Protein AF-A0A926GCB8-F1 (afdb_monomer_lite)

pLDDT: mean 75.67, std 15.45, range [40.12, 93.06]

Structure (mmCIF, N/CA/C/O backbone):
data_AF-A0A926GCB8-F1
#
_entry.id   AF-A0A926GCB8-F1
#
loop_
_atom_site.group_PDB
_atom_site.id
_atom_site.type_symbol
_atom_site.label_atom_id
_atom_site.label_alt_id
_atom_site.label_comp_id
_atom_site.label_asym_id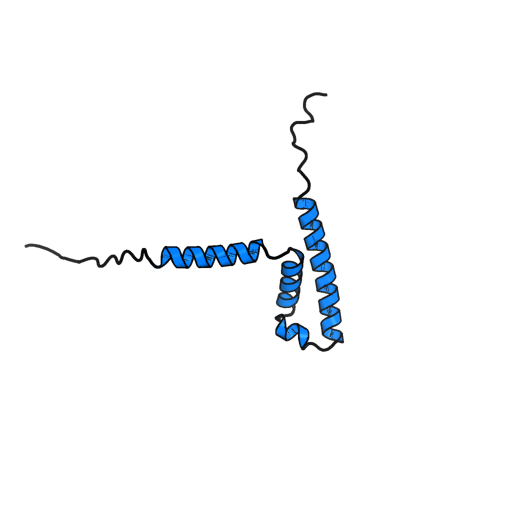
_atom_site.label_entity_id
_atom_site.label_seq_id
_atom_site.pdbx_PDB_ins_code
_atom_site.Cartn_x
_atom_site.Cartn_y
_atom_site.Cartn_z
_atom_site.occupancy
_atom_site.B_iso_or_equiv
_atom_site.auth_seq_id
_atom_site.auth_comp_id
_atom_site.auth_asym_id
_atom_site.auth_atom_id
_atom_site.pdbx_PDB_model_num
ATOM 1 N N . MET A 1 1 ? -6.676 -64.528 -27.678 1.00 43.25 1 MET A N 1
ATOM 2 C CA . MET A 1 1 ? -5.928 -63.638 -28.595 1.00 43.25 1 MET A CA 1
ATOM 3 C C . MET A 1 1 ? -6.848 -62.486 -28.985 1.00 43.25 1 MET A C 1
ATOM 5 O O . MET A 1 1 ? -7.983 -62.790 -29.318 1.00 43.25 1 MET A O 1
ATOM 9 N N . HIS A 1 2 ? -6.328 -61.247 -28.975 1.00 40.12 2 HIS A N 1
ATOM 10 C CA . HIS A 1 2 ? -6.942 -59.966 -29.402 1.00 40.12 2 HIS A CA 1
ATOM 11 C C . HIS A 1 2 ? -7.993 -59.331 -28.467 1.00 40.12 2 HIS A C 1
ATOM 13 O O . HIS A 1 2 ? -8.897 -60.028 -28.038 1.00 40.12 2 HIS A O 1
ATOM 19 N N . VAL A 1 3 ? -8.032 -58.028 -28.151 1.00 43.47 3 VAL A N 1
ATOM 20 C CA . VAL A 1 3 ? -7.092 -56.881 -28.036 1.00 43.47 3 VAL A CA 1
ATOM 21 C C . VAL A 1 3 ? -7.835 -55.816 -27.195 1.00 43.47 3 VAL A C 1
ATOM 23 O O . VAL A 1 3 ? -9.063 -55.801 -27.156 1.00 43.47 3 VAL A O 1
ATOM 26 N N . ALA A 1 4 ? -7.088 -54.944 -26.516 1.00 50.00 4 ALA A N 1
ATOM 27 C CA . ALA A 1 4 ? -7.570 -53.861 -25.662 1.00 50.00 4 ALA A CA 1
ATOM 28 C C . ALA A 1 4 ? -8.379 -52.776 -26.400 1.00 50.00 4 ALA A C 1
ATOM 30 O O . ALA A 1 4 ? -8.115 -52.475 -27.560 1.00 50.00 4 ALA A O 1
ATOM 31 N N . SER A 1 5 ? -9.249 -52.079 -25.667 1.00 41.56 5 SER A N 1
ATOM 32 C CA . SER A 1 5 ? -9.524 -50.666 -25.940 1.00 41.56 5 SER A CA 1
ATOM 33 C C . SER A 1 5 ? -9.652 -49.921 -24.617 1.00 41.56 5 SER A C 1
ATOM 35 O O . SER A 1 5 ? -10.722 -49.819 -24.020 1.00 41.56 5 SER A O 1
ATOM 37 N N . ILE A 1 6 ? -8.509 -49.436 -24.131 1.00 50.44 6 ILE A N 1
ATOM 38 C CA . ILE A 1 6 ? -8.455 -48.361 -23.146 1.00 50.44 6 ILE A CA 1
ATOM 39 C C . ILE A 1 6 ? -8.722 -47.100 -23.964 1.00 50.44 6 ILE A C 1
ATOM 41 O O . ILE A 1 6 ? -7.803 -46.488 -24.508 1.00 50.44 6 ILE A O 1
ATOM 45 N N . ALA A 1 7 ? -9.998 -46.777 -24.158 1.00 50.03 7 ALA A N 1
ATOM 46 C CA . ALA A 1 7 ? -10.386 -45.511 -24.751 1.00 50.03 7 ALA A CA 1
ATOM 47 C C . ALA A 1 7 ? -10.005 -44.413 -23.753 1.00 50.03 7 ALA A C 1
ATOM 49 O O . ALA A 1 7 ? -10.739 -44.101 -22.816 1.00 50.03 7 ALA A O 1
ATOM 50 N N . GLY A 1 8 ? -8.792 -43.889 -23.931 1.00 47.38 8 GLY A N 1
ATOM 51 C CA . GLY A 1 8 ? -8.306 -42.706 -23.257 1.00 47.38 8 GLY A CA 1
ATOM 52 C C . GLY A 1 8 ? -9.248 -41.549 -23.545 1.00 47.38 8 GLY A C 1
ATOM 53 O O . GLY A 1 8 ? -9.210 -40.953 -24.619 1.00 47.38 8 GLY A O 1
ATOM 54 N N . ALA A 1 9 ? -10.068 -41.200 -22.561 1.00 50.84 9 ALA A N 1
ATOM 55 C CA . ALA A 1 9 ? -10.675 -39.886 -22.491 1.00 50.84 9 ALA A CA 1
ATOM 56 C C . ALA A 1 9 ? -9.594 -38.893 -22.036 1.00 50.84 9 ALA A C 1
ATOM 58 O O . ALA A 1 9 ? -9.618 -38.384 -20.916 1.00 50.84 9 ALA A O 1
ATOM 59 N N . THR A 1 10 ? -8.622 -38.620 -22.910 1.00 49.09 10 THR A N 1
ATOM 60 C CA . THR A 1 10 ? -7.827 -37.396 -22.811 1.00 49.09 10 THR A CA 1
ATOM 61 C C . THR A 1 10 ? -8.775 -36.262 -23.161 1.00 49.09 10 THR A C 1
ATOM 63 O O . THR A 1 10 ? -8.904 -35.859 -24.316 1.00 49.09 10 THR A O 1
ATOM 66 N N . ALA A 1 11 ? -9.502 -35.783 -22.153 1.00 56.34 11 ALA A N 1
ATOM 67 C CA . ALA A 1 11 ? -10.192 -34.514 -22.225 1.00 56.34 11 ALA A CA 1
ATOM 68 C C . ALA A 1 11 ? -9.122 -33.447 -22.478 1.00 56.34 11 ALA A C 1
ATOM 70 O O . ALA A 1 11 ? -8.418 -33.024 -21.561 1.00 56.34 11 ALA A O 1
ATOM 71 N N . ILE A 1 12 ? -8.977 -33.036 -23.738 1.00 53.34 12 ILE A N 1
ATOM 72 C CA . ILE A 1 12 ? -8.245 -31.830 -24.106 1.00 53.34 12 ILE A CA 1
ATOM 73 C C . ILE A 1 12 ? -9.041 -30.672 -23.498 1.00 53.34 12 ILE A C 1
ATOM 75 O O . ILE A 1 12 ? -9.961 -30.119 -24.099 1.00 53.34 12 ILE A O 1
ATOM 79 N N . ARG A 1 13 ? -8.730 -30.348 -22.241 1.00 60.34 13 ARG A N 1
ATOM 80 C CA . ARG A 1 13 ? -9.314 -29.246 -21.476 1.00 60.34 13 ARG A CA 1
ATOM 81 C C . ARG A 1 13 ? -8.692 -27.931 -21.973 1.00 60.34 13 ARG A C 1
ATOM 83 O O . ARG A 1 13 ? -8.039 -27.218 -21.226 1.00 60.34 13 ARG A O 1
ATOM 90 N N . SER A 1 14 ? -8.853 -27.626 -23.262 1.00 57.88 14 SER A N 1
ATOM 91 C CA . SER A 1 14 ? -8.228 -26.463 -23.916 1.00 57.88 14 SER A CA 1
ATOM 92 C C . SER A 1 14 ? -9.037 -25.165 -23.776 1.00 57.88 14 SER A C 1
ATOM 94 O O . SER A 1 14 ? -8.557 -24.116 -24.190 1.00 57.88 14 SER A O 1
ATOM 96 N N . ALA A 1 15 ? -10.230 -25.201 -23.171 1.00 55.56 15 ALA A N 1
ATOM 97 C CA . ALA A 1 15 ? -11.035 -24.001 -22.907 1.00 55.56 15 ALA A CA 1
ATOM 98 C C . ALA A 1 15 ? -10.804 -23.391 -21.506 1.00 55.56 15 ALA A C 1
ATOM 100 O O . ALA A 1 15 ? -11.045 -22.205 -21.323 1.00 55.56 15 ALA A O 1
ATOM 101 N N . GLY A 1 16 ? -10.303 -24.165 -20.530 1.00 55.84 16 GLY A N 1
ATOM 102 C CA . GLY A 1 16 ? -9.997 -23.661 -19.177 1.00 55.84 16 GLY A CA 1
ATOM 103 C C . GLY A 1 16 ? -8.679 -22.883 -19.106 1.00 55.84 16 GLY A C 1
ATOM 104 O O . GLY A 1 16 ? -8.608 -21.819 -18.507 1.00 55.84 16 GLY A O 1
ATOM 105 N N . ASN A 1 17 ? -7.663 -23.345 -19.841 1.00 60.44 17 ASN A N 1
ATOM 106 C CA . ASN A 1 17 ? -6.303 -22.806 -19.781 1.00 60.44 17 ASN A CA 1
ATOM 107 C C . ASN A 1 17 ? -6.182 -21.344 -20.255 1.00 60.44 17 ASN A C 1
ATOM 109 O O . ASN A 1 17 ? -5.290 -20.625 -19.824 1.00 60.44 17 ASN A O 1
ATOM 113 N N . VAL A 1 18 ? -7.073 -20.897 -21.146 1.00 63.97 18 VAL A N 1
ATOM 114 C CA . VAL A 1 18 ? -7.064 -19.525 -21.672 1.00 63.97 18 VAL A CA 1
ATOM 115 C C . VAL A 1 18 ? -7.709 -18.553 -20.674 1.00 63.97 18 VAL A C 1
ATOM 117 O O . VAL A 1 18 ? -7.146 -17.494 -20.415 1.00 63.97 18 VAL A O 1
ATOM 120 N N . SER A 1 19 ? -8.832 -18.922 -20.047 1.00 71.31 19 SER A N 1
ATOM 121 C CA . SER A 1 19 ? -9.458 -18.121 -18.979 1.00 71.31 19 SER A CA 1
ATOM 122 C C . SER A 1 19 ? -8.614 -18.064 -17.706 1.00 71.31 19 SER A C 1
ATOM 124 O O . SER A 1 19 ? -8.519 -17.002 -17.086 1.00 71.31 19 SER A O 1
ATOM 126 N N . ASP A 1 20 ? -7.960 -19.168 -17.342 1.00 79.19 20 ASP A N 1
ATOM 127 C CA . ASP A 1 20 ? -7.044 -19.210 -16.199 1.00 79.19 20 ASP A CA 1
ATOM 128 C C . ASP A 1 20 ? -5.796 -18.351 -16.463 1.00 79.19 20 ASP A C 1
ATOM 130 O O . ASP A 1 20 ? -5.346 -17.615 -15.585 1.00 79.19 20 ASP A O 1
ATOM 134 N N . PHE A 1 21 ? -5.284 -18.361 -17.701 1.00 78.38 21 PHE A N 1
ATOM 135 C CA . PHE A 1 21 ? -4.186 -17.490 -18.123 1.00 78.38 21 PHE A CA 1
ATOM 136 C C . PHE A 1 21 ? -4.564 -16.005 -18.077 1.00 78.38 21 PHE A C 1
ATOM 138 O O . PHE A 1 21 ? -3.794 -15.210 -17.543 1.00 78.38 21 PHE A O 1
ATOM 145 N N . PHE A 1 22 ? -5.740 -15.615 -18.582 1.00 78.12 22 PHE A N 1
ATOM 146 C CA . PHE A 1 22 ? -6.205 -14.226 -18.485 1.00 78.12 22 PHE A CA 1
ATOM 147 C C . PHE A 1 22 ? -6.403 -13.785 -17.029 1.00 78.12 22 PHE A C 1
ATOM 149 O O . PHE A 1 22 ? -5.999 -12.683 -16.674 1.00 78.12 22 PHE A O 1
ATOM 156 N N . SER A 1 23 ? -6.918 -14.665 -16.166 1.00 79.56 23 SER A N 1
ATOM 157 C CA . SER A 1 23 ? -7.067 -14.384 -14.730 1.00 79.56 23 SER A CA 1
ATOM 158 C C . SER A 1 23 ? -5.714 -14.204 -14.031 1.00 79.56 23 SER A C 1
ATOM 160 O O . SER A 1 23 ? -5.539 -13.287 -13.228 1.00 79.56 23 SER A O 1
ATOM 162 N N . ALA A 1 24 ? -4.729 -15.045 -14.358 1.00 77.12 24 ALA A N 1
ATOM 163 C CA . ALA A 1 24 ? -3.364 -14.909 -13.855 1.00 77.12 24 ALA A CA 1
ATOM 164 C C . ALA A 1 24 ? -2.668 -13.648 -14.396 1.00 77.12 24 ALA A C 1
ATOM 166 O O . ALA A 1 24 ? -1.930 -12.992 -13.662 1.00 77.12 24 ALA A O 1
ATOM 167 N N . LEU A 1 25 ? -2.920 -13.285 -15.657 1.00 77.88 25 LEU A N 1
ATOM 168 C CA . LEU A 1 25 ? -2.392 -12.073 -16.278 1.00 77.88 25 LEU A CA 1
ATOM 169 C C . LEU A 1 25 ? -2.993 -10.811 -15.656 1.00 77.88 25 LEU A C 1
ATOM 171 O O . LEU A 1 25 ? -2.257 -9.860 -15.413 1.00 77.88 25 LEU A O 1
ATOM 175 N N . ASP A 1 26 ? -4.292 -10.799 -15.365 1.00 74.94 26 ASP A N 1
ATOM 176 C CA . ASP A 1 26 ? -4.945 -9.687 -14.669 1.00 74.94 26 ASP A CA 1
ATOM 177 C C . ASP A 1 26 ? -4.453 -9.561 -13.226 1.00 74.94 26 ASP A C 1
ATOM 179 O O . ASP A 1 26 ? -4.174 -8.453 -12.770 1.00 74.94 26 ASP A O 1
ATOM 183 N N . ALA A 1 27 ? -4.257 -10.679 -12.520 1.00 74.75 27 ALA A N 1
ATOM 184 C CA . ALA A 1 27 ? -3.624 -10.665 -11.203 1.00 74.75 27 ALA A CA 1
ATOM 185 C C . ALA A 1 27 ? -2.187 -10.122 -11.277 1.00 74.75 27 ALA A C 1
ATOM 187 O O . ALA A 1 27 ? -1.801 -9.286 -10.463 1.00 74.75 27 ALA A O 1
ATOM 188 N N . PHE A 1 28 ? -1.412 -10.537 -12.282 1.00 70.62 28 PHE A N 1
ATOM 189 C CA . PHE A 1 28 ? -0.058 -10.037 -12.505 1.00 70.62 28 PHE A CA 1
ATOM 190 C C . PHE A 1 28 ? -0.037 -8.544 -12.844 1.00 70.62 28 PHE A C 1
ATOM 192 O O . PHE A 1 28 ? 0.754 -7.809 -12.263 1.00 70.62 28 PHE A O 1
ATOM 199 N N . ARG A 1 29 ? -0.918 -8.076 -13.737 1.00 72.25 29 ARG A N 1
ATOM 200 C CA . ARG A 1 29 ? -1.070 -6.651 -14.072 1.00 72.25 29 ARG A CA 1
ATOM 201 C C . ARG A 1 29 ? -1.439 -5.839 -12.849 1.00 72.25 29 ARG A C 1
ATOM 203 O O . ARG A 1 29 ? -0.794 -4.841 -12.585 1.00 72.25 29 ARG A O 1
ATOM 210 N N . LYS A 1 30 ? -2.388 -6.319 -12.049 1.00 71.19 30 LYS A N 1
ATOM 211 C CA . LYS A 1 30 ? -2.773 -5.669 -10.797 1.00 71.19 30 LYS A CA 1
ATOM 212 C C . LYS A 1 30 ? -1.596 -5.548 -9.824 1.00 71.19 30 LYS A C 1
ATOM 214 O O . LYS A 1 30 ? -1.427 -4.501 -9.216 1.00 71.19 30 LYS A O 1
ATOM 219 N N . ILE A 1 31 ? -0.764 -6.586 -9.710 1.00 64.56 31 ILE A N 1
ATOM 220 C CA . ILE A 1 31 ? 0.461 -6.558 -8.891 1.00 64.56 31 ILE A CA 1
ATOM 221 C C . ILE A 1 31 ? 1.529 -5.632 -9.504 1.00 64.56 31 ILE A C 1
ATOM 223 O O . ILE A 1 31 ? 2.297 -5.006 -8.774 1.00 64.56 31 ILE A O 1
ATOM 227 N N . ALA A 1 32 ? 1.602 -5.547 -10.834 1.00 64.38 32 ALA A N 1
ATOM 228 C CA . ALA A 1 32 ? 2.548 -4.698 -11.556 1.00 64.38 32 ALA A CA 1
ATOM 229 C C . ALA A 1 32 ? 2.163 -3.209 -11.518 1.00 64.38 32 ALA A C 1
ATOM 231 O O . ALA A 1 32 ? 3.050 -2.359 -11.466 1.00 64.38 32 ALA A O 1
ATOM 232 N N . ASP A 1 33 ? 0.863 -2.918 -11.523 1.00 69.94 33 ASP A N 1
ATOM 233 C CA . ASP A 1 33 ? 0.291 -1.574 -11.434 1.00 69.94 33 ASP A CA 1
ATOM 234 C C . ASP A 1 33 ? 0.238 -1.070 -9.982 1.00 69.94 33 ASP A C 1
ATOM 236 O O . ASP A 1 33 ? 0.150 0.136 -9.754 1.00 69.94 33 ASP A O 1
ATOM 240 N N . GLU A 1 34 ? 0.329 -1.971 -8.997 1.00 77.88 34 GLU A N 1
ATOM 241 C CA . GLU A 1 34 ? 0.453 -1.615 -7.585 1.00 77.88 34 GLU A CA 1
ATOM 242 C C . GLU A 1 34 ? 1.723 -0.791 -7.354 1.00 77.88 34 GLU A C 1
ATOM 244 O O . GLU A 1 34 ? 2.851 -1.206 -7.662 1.00 77.88 34 GLU A O 1
ATOM 249 N N . THR A 1 35 ? 1.543 0.395 -6.779 1.00 84.12 35 THR A N 1
ATOM 250 C CA . THR A 1 35 ? 2.664 1.295 -6.537 1.00 84.12 35 THR A CA 1
ATOM 251 C C . THR A 1 35 ? 3.604 0.707 -5.477 1.00 84.12 35 THR A C 1
ATOM 253 O O . THR A 1 35 ? 3.163 0.038 -4.537 1.00 84.12 35 THR A O 1
ATOM 256 N N . PRO A 1 36 ? 4.920 0.997 -5.536 1.00 83.38 36 PRO A N 1
ATOM 257 C CA . PRO A 1 36 ? 5.852 0.597 -4.480 1.00 83.38 36 PRO A CA 1
ATOM 258 C C . PRO A 1 36 ? 5.412 1.057 -3.081 1.00 83.38 36 PRO A C 1
ATOM 260 O O . PRO A 1 36 ? 5.726 0.405 -2.088 1.00 83.38 36 PRO A O 1
ATOM 263 N N . ALA A 1 37 ? 4.675 2.170 -3.008 1.00 82.50 37 ALA A N 1
ATOM 264 C CA . ALA A 1 37 ? 4.102 2.694 -1.778 1.00 82.50 37 ALA A CA 1
ATOM 265 C C . ALA A 1 37 ? 2.954 1.819 -1.244 1.00 82.50 37 ALA A C 1
ATOM 267 O O . ALA A 1 37 ? 2.962 1.470 -0.065 1.00 82.50 37 ALA A O 1
ATOM 268 N N . GLU A 1 38 ? 2.002 1.425 -2.091 1.00 87.19 38 GLU A N 1
ATOM 269 C CA . GLU A 1 38 ? 0.899 0.538 -1.692 1.00 87.19 38 GLU A CA 1
ATOM 270 C C . GLU A 1 38 ? 1.432 -0.808 -1.212 1.00 87.19 38 GLU A C 1
ATOM 272 O O . GLU A 1 38 ? 1.122 -1.224 -0.099 1.00 87.19 38 GLU A O 1
ATOM 277 N N . ARG A 1 39 ? 2.365 -1.405 -1.960 1.00 88.38 39 ARG A N 1
ATOM 278 C CA . ARG A 1 39 ? 2.984 -2.673 -1.562 1.00 88.38 39 ARG A CA 1
ATOM 279 C C . ARG A 1 39 ? 3.725 -2.576 -0.228 1.00 88.38 39 ARG A C 1
ATOM 281 O O . ARG A 1 39 ? 3.721 -3.514 0.566 1.00 88.38 39 ARG A O 1
ATOM 288 N N . ALA A 1 40 ? 4.393 -1.449 0.025 1.00 88.69 40 ALA A N 1
ATOM 289 C CA . ALA A 1 40 ? 5.084 -1.217 1.288 1.00 88.69 40 ALA A CA 1
ATOM 290 C C . ALA A 1 40 ? 4.110 -1.080 2.464 1.00 88.69 40 ALA A C 1
ATOM 292 O O . ALA A 1 40 ? 4.399 -1.599 3.544 1.00 88.69 40 ALA A O 1
ATOM 293 N N . ARG A 1 41 ? 2.961 -0.422 2.259 1.00 90.19 41 ARG A N 1
ATOM 294 C CA . ARG A 1 41 ? 1.887 -0.352 3.256 1.00 90.19 41 ARG A CA 1
ATOM 295 C C . ARG A 1 41 ? 1.358 -1.746 3.574 1.00 90.19 41 ARG A C 1
ATOM 297 O O . ARG A 1 41 ? 1.369 -2.137 4.739 1.00 90.19 41 ARG A O 1
ATOM 304 N N . ASP A 1 42 ? 0.986 -2.505 2.553 1.00 90.94 42 ASP A N 1
ATOM 305 C CA . ASP A 1 42 ? 0.363 -3.821 2.704 1.00 90.94 42 ASP A CA 1
ATOM 306 C C . ASP A 1 42 ? 1.293 -4.801 3.438 1.00 90.94 42 ASP A C 1
ATOM 308 O O . ASP A 1 42 ? 0.865 -5.489 4.364 1.00 90.94 42 ASP A O 1
ATOM 312 N N . GLN A 1 43 ? 2.598 -4.776 3.138 1.00 90.56 43 GLN A N 1
ATOM 313 C CA . GLN A 1 43 ? 3.600 -5.568 3.865 1.00 90.56 43 GLN A CA 1
ATOM 314 C C . GLN A 1 43 ? 3.714 -5.199 5.347 1.00 90.56 43 GLN A C 1
ATOM 316 O O . GLN A 1 43 ? 4.010 -6.061 6.177 1.00 90.56 43 GLN A O 1
ATOM 321 N N . VAL A 1 44 ? 3.565 -3.92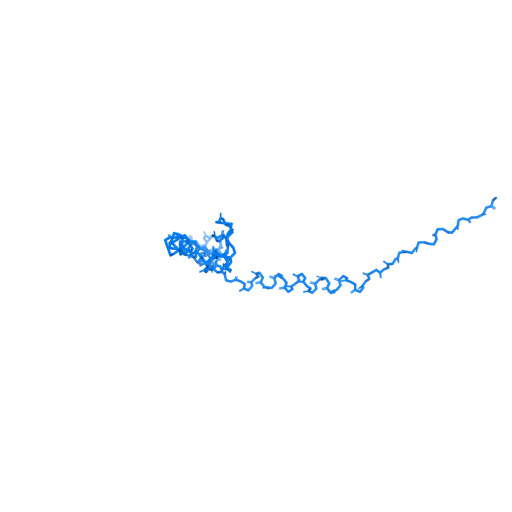0 5.697 1.00 92.62 44 VAL A N 1
ATOM 322 C CA . VAL A 1 44 ? 3.583 -3.502 7.104 1.00 92.62 44 VAL A CA 1
ATOM 323 C C . VAL A 1 44 ? 2.316 -3.992 7.796 1.00 92.62 44 VAL A C 1
ATOM 325 O O . VAL A 1 44 ? 2.406 -4.584 8.868 1.00 92.62 44 VAL A O 1
ATOM 328 N N . LEU A 1 45 ? 1.150 -3.826 7.178 1.00 92.44 45 LEU A N 1
ATOM 329 C CA . LEU A 1 45 ? -0.115 -4.286 7.749 1.00 92.44 45 LEU A CA 1
ATOM 330 C C . LEU A 1 45 ? -0.146 -5.809 7.955 1.00 92.44 45 LEU A C 1
ATOM 332 O O . LEU A 1 45 ? -0.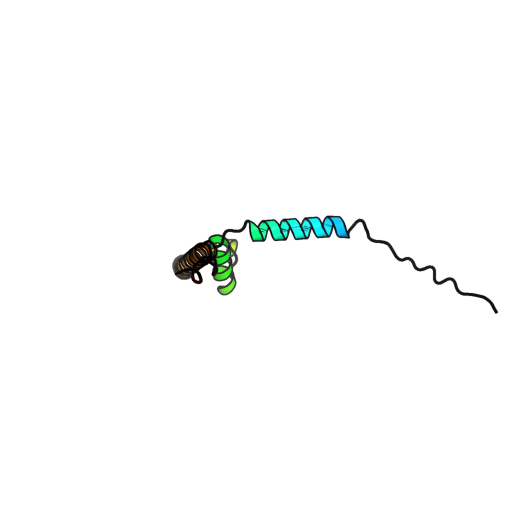507 -6.276 9.039 1.00 92.44 45 LEU A O 1
ATOM 336 N N . GLU A 1 46 ? 0.346 -6.574 6.978 1.00 92.56 46 GLU A N 1
ATOM 337 C CA . GLU A 1 46 ? 0.475 -8.031 7.069 1.00 92.56 46 GLU A CA 1
ATOM 338 C C . GLU A 1 46 ? 1.373 -8.459 8.242 1.00 92.56 46 GLU A C 1
ATOM 340 O O . GLU A 1 46 ? 1.012 -9.366 8.994 1.00 92.56 46 GLU A O 1
ATOM 345 N N . LYS A 1 47 ? 2.497 -7.762 8.479 1.00 90.88 47 LYS A N 1
ATOM 346 C CA . LYS A 1 47 ? 3.382 -8.027 9.634 1.00 90.88 47 LYS A CA 1
ATOM 347 C C . LYS A 1 47 ? 2.684 -7.844 10.977 1.00 90.88 47 LYS A C 1
ATOM 349 O O . LYS A 1 47 ? 3.012 -8.546 11.931 1.00 90.88 47 LYS A O 1
ATOM 354 N N . HIS A 1 48 ? 1.732 -6.918 11.053 1.00 91.25 48 HIS A N 1
ATOM 355 C CA . HIS A 1 48 ? 0.922 -6.683 12.251 1.00 91.25 48 HIS A CA 1
ATOM 356 C C . HIS A 1 48 ? -0.310 -7.595 12.329 1.00 91.25 48 HIS A C 1
ATOM 358 O O . HIS A 1 48 ? -1.088 -7.495 13.278 1.00 91.25 48 HIS A O 1
ATOM 364 N N . GLY A 1 49 ? -0.495 -8.498 11.359 1.00 90.62 49 GLY A N 1
ATOM 365 C CA . GLY A 1 49 ? -1.632 -9.416 11.302 1.00 90.62 49 GLY A CA 1
ATOM 366 C C . GLY A 1 49 ? -2.970 -8.706 11.096 1.00 90.62 49 GLY A C 1
ATOM 367 O O . GLY A 1 49 ? -4.016 -9.246 11.459 1.00 90.62 49 GLY A O 1
ATOM 368 N N . VAL A 1 50 ? -2.949 -7.486 10.552 1.00 90.19 50 VAL A N 1
ATOM 369 C CA . VAL A 1 50 ? -4.145 -6.687 10.283 1.00 90.19 50 VAL A CA 1
ATOM 370 C C . VAL A 1 50 ? -4.285 -6.473 8.783 1.00 90.19 50 VAL A C 1
ATOM 372 O O . VAL A 1 50 ? -3.337 -6.111 8.106 1.00 90.19 50 VAL A O 1
ATOM 375 N N . GLY A 1 51 ? -5.480 -6.698 8.244 1.00 89.25 51 GLY A N 1
ATOM 376 C CA . GLY A 1 51 ? -5.818 -6.217 6.901 1.00 89.25 51 GLY A CA 1
ATOM 377 C C . GLY A 1 51 ? -6.272 -4.757 6.941 1.00 89.25 51 GLY A C 1
ATOM 378 O O . GLY A 1 51 ? -6.538 -4.229 8.019 1.00 89.25 51 GLY A O 1
ATOM 379 N N . GLU A 1 52 ? -6.470 -4.137 5.778 1.00 83.44 52 GLU A N 1
ATOM 380 C CA . GLU A 1 52 ? -6.979 -2.757 5.632 1.00 83.44 52 GLU A CA 1
ATOM 381 C C . GLU A 1 52 ? -8.214 -2.467 6.504 1.00 83.44 52 GLU A C 1
ATOM 383 O O . GLU A 1 52 ? -8.226 -1.556 7.326 1.00 83.44 52 GLU A O 1
ATOM 388 N N . ALA A 1 53 ? -9.235 -3.324 6.430 1.00 87.38 53 ALA A N 1
ATOM 389 C CA . ALA A 1 53 ? -10.451 -3.163 7.230 1.00 87.38 53 ALA A CA 1
ATOM 390 C C . ALA A 1 53 ? -10.221 -3.354 8.745 1.00 87.38 53 ALA A C 1
ATOM 392 O O . ALA A 1 53 ? -11.024 -2.903 9.565 1.00 87.38 53 ALA A O 1
ATOM 393 N N . GLY A 1 54 ? -9.166 -4.078 9.129 1.00 86.69 54 GLY A N 1
ATOM 394 C CA . GLY A 1 54 ? -8.746 -4.238 10.522 1.00 86.69 54 GLY A CA 1
ATOM 395 C C . GLY A 1 54 ? -7.941 -3.038 11.012 1.00 86.69 54 GLY A C 1
ATOM 396 O O . GLY A 1 54 ? -8.123 -2.608 12.149 1.00 86.69 54 GLY A O 1
ATOM 397 N N . TYR A 1 55 ? -7.119 -2.469 10.133 1.00 88.69 55 TYR A N 1
ATOM 398 C CA . TYR A 1 55 ? -6.306 -1.289 10.374 1.00 88.69 55 TYR A CA 1
ATOM 399 C C . TYR A 1 55 ? -7.152 -0.068 10.753 1.00 88.69 55 TYR A C 1
ATOM 401 O O . TYR A 1 55 ? -6.899 0.579 11.771 1.00 88.69 55 TYR A O 1
ATOM 409 N N . GLU A 1 56 ? -8.225 0.196 10.005 1.00 88.31 56 GLU A N 1
ATOM 410 C CA . GLU A 1 56 ? -9.137 1.320 10.270 1.00 88.31 56 GLU A CA 1
ATOM 411 C C . GLU A 1 56 ? -9.806 1.239 11.649 1.00 88.31 56 GLU A C 1
ATOM 413 O O . GLU A 1 56 ? -10.080 2.259 12.286 1.00 88.31 56 GLU A O 1
ATOM 418 N N . LYS A 1 57 ? -10.029 0.012 12.132 1.00 93.06 57 LYS A N 1
ATOM 419 C CA . LYS A 1 57 ? -10.672 -0.278 13.418 1.00 93.06 57 LYS A CA 1
ATOM 420 C C . LYS A 1 57 ? -9.698 -0.254 14.595 1.00 93.06 57 LYS A C 1
ATOM 422 O O . LYS A 1 57 ? -10.129 -0.436 15.736 1.00 93.06 57 LYS A O 1
ATOM 427 N N . LEU A 1 58 ? -8.400 -0.056 14.354 1.00 88.25 58 LEU A N 1
ATOM 428 C CA . LEU A 1 58 ? -7.420 -0.010 15.431 1.00 88.25 58 LEU A CA 1
ATOM 429 C C . LEU A 1 58 ? -7.616 1.225 16.322 1.00 88.25 58 LEU A C 1
ATOM 431 O O . LEU A 1 58 ? -7.932 2.315 15.834 1.00 88.25 58 LEU A O 1
ATOM 435 N N . PRO A 1 59 ? -7.355 1.092 17.636 1.00 92.94 59 PRO A N 1
ATOM 436 C CA . PRO A 1 59 ? -7.244 2.240 18.523 1.00 92.94 59 PRO A CA 1
ATOM 437 C C . PRO A 1 59 ? -6.178 3.217 18.007 1.00 92.94 59 PRO A C 1
ATOM 439 O O . PRO A 1 59 ? -5.145 2.761 17.503 1.00 92.94 59 PRO A O 1
ATOM 442 N N . PRO A 1 60 ? -6.358 4.537 18.198 1.00 89.50 60 PRO A N 1
ATOM 443 C CA . PRO A 1 60 ? -5.474 5.562 17.638 1.00 89.50 60 PRO A CA 1
ATOM 444 C C . PRO A 1 60 ? -4.001 5.328 17.986 1.00 89.50 60 PRO A C 1
ATOM 446 O O . PRO A 1 60 ? -3.151 5.382 17.110 1.00 89.50 60 PRO A O 1
ATOM 449 N N . MET A 1 61 ? -3.711 4.921 19.223 1.00 88.56 61 MET A N 1
ATOM 450 C CA . MET A 1 61 ? -2.344 4.649 19.676 1.00 88.56 61 MET A CA 1
ATOM 451 C C . MET A 1 61 ? -1.668 3.475 18.940 1.00 88.56 61 MET A C 1
ATOM 453 O O . MET A 1 61 ? -0.463 3.500 18.705 1.00 88.56 61 MET A O 1
ATOM 457 N N . LYS A 1 62 ? -2.428 2.431 18.576 1.00 88.69 62 LYS A N 1
ATOM 458 C CA . LYS A 1 62 ? -1.897 1.290 17.806 1.00 88.69 62 LYS A CA 1
ATOM 459 C C . LYS A 1 62 ? -1.767 1.641 16.329 1.00 88.69 62 LYS A C 1
ATOM 461 O O . LYS A 1 62 ? -0.790 1.256 15.698 1.00 88.69 62 LYS A O 1
ATOM 466 N N . ARG A 1 63 ? -2.730 2.401 15.810 1.00 89.69 63 ARG A N 1
ATOM 467 C CA . ARG A 1 63 ? -2.715 2.898 14.438 1.00 89.69 63 ARG A CA 1
ATOM 468 C C . ARG A 1 63 ? -1.503 3.798 14.186 1.00 89.69 63 ARG A C 1
ATOM 470 O O . ARG A 1 63 ? -0.746 3.515 13.277 1.00 89.69 63 ARG A O 1
ATOM 477 N N . GLU A 1 64 ? -1.218 4.748 15.077 1.00 89.94 64 GLU A N 1
ATOM 478 C CA . GLU A 1 64 ? -0.043 5.634 14.982 1.00 89.94 64 GLU A CA 1
ATOM 479 C C . GLU A 1 64 ? 1.305 4.894 15.006 1.00 89.94 64 GLU A C 1
ATOM 481 O O . GLU A 1 64 ? 2.298 5.361 14.441 1.00 89.94 64 GLU A O 1
ATOM 486 N N . ALA A 1 65 ? 1.393 3.755 15.699 1.00 92.31 65 ALA A N 1
ATOM 487 C CA . ALA A 1 65 ? 2.598 2.928 15.671 1.00 92.31 65 ALA A CA 1
ATOM 488 C C . ALA A 1 65 ? 2.809 2.318 14.278 1.00 92.31 65 ALA A C 1
ATOM 490 O O . ALA A 1 65 ? 3.904 2.405 13.727 1.00 92.31 65 ALA A O 1
ATOM 491 N N . ILE A 1 66 ? 1.739 1.784 13.695 1.00 90.31 66 ILE A N 1
ATOM 492 C CA . ILE A 1 66 ? 1.750 1.190 12.360 1.00 90.31 66 ILE A CA 1
ATOM 493 C C . ILE A 1 66 ? 1.929 2.269 11.277 1.00 90.31 66 ILE A C 1
ATOM 495 O O . ILE A 1 66 ? 2.737 2.069 10.379 1.00 90.31 66 ILE A O 1
ATOM 499 N N . ASP A 1 67 ? 1.286 3.438 11.389 1.00 89.12 67 ASP A N 1
ATOM 500 C CA . ASP A 1 67 ? 1.455 4.581 10.471 1.00 89.12 67 ASP A CA 1
ATOM 501 C C . ASP A 1 67 ? 2.928 4.980 10.335 1.00 89.12 67 ASP A C 1
ATOM 503 O O . ASP A 1 67 ? 3.432 5.183 9.230 1.00 89.12 67 ASP A O 1
ATOM 507 N N . ARG A 1 68 ? 3.651 5.062 11.458 1.00 92.50 68 ARG A N 1
ATOM 508 C CA . ARG A 1 68 ? 5.084 5.391 11.446 1.00 92.50 68 ARG A CA 1
ATOM 509 C C . ARG A 1 68 ? 5.902 4.352 10.687 1.00 92.50 68 ARG A C 1
ATOM 511 O O . ARG A 1 68 ? 6.807 4.716 9.937 1.00 92.50 68 ARG A O 1
ATOM 518 N N . GLU A 1 69 ? 5.579 3.075 10.853 1.00 91.12 69 GLU A N 1
ATOM 519 C CA . GLU A 1 69 ? 6.236 1.998 10.113 1.00 91.12 69 GLU A CA 1
ATOM 520 C C . GLU A 1 69 ? 5.881 2.019 8.621 1.00 91.12 69 GLU A C 1
ATOM 522 O O . GLU A 1 69 ? 6.771 1.841 7.787 1.00 91.12 69 GLU A O 1
ATOM 527 N N . VAL A 1 70 ? 4.620 2.301 8.275 1.00 88.75 70 VAL A N 1
ATOM 528 C CA . VAL A 1 70 ? 4.164 2.469 6.887 1.00 88.75 70 VAL A CA 1
ATOM 529 C C . VAL A 1 70 ? 4.922 3.612 6.217 1.00 88.75 70 VAL A C 1
ATOM 531 O O . VAL A 1 70 ? 5.457 3.421 5.128 1.00 88.75 70 VAL A O 1
ATOM 534 N N . VAL A 1 71 ? 5.046 4.774 6.864 1.00 90.88 71 VAL A N 1
ATOM 535 C CA . VAL A 1 71 ? 5.778 5.928 6.312 1.00 90.88 71 VAL A CA 1
ATOM 536 C C . VAL A 1 71 ? 7.236 5.573 6.006 1.00 90.88 71 VAL A C 1
ATOM 538 O O . VAL A 1 71 ? 7.732 5.870 4.916 1.00 90.88 71 VAL A O 1
ATOM 541 N N . GLU A 1 72 ? 7.922 4.900 6.930 1.00 93.06 72 GLU A N 1
ATOM 542 C CA . GLU A 1 72 ? 9.310 4.474 6.722 1.00 93.06 72 GLU A CA 1
ATOM 543 C C . GLU A 1 72 ? 9.435 3.420 5.612 1.00 93.06 72 GLU A C 1
ATOM 545 O O . GLU A 1 72 ? 10.347 3.497 4.780 1.00 93.06 72 GLU A O 1
ATOM 550 N N . ALA A 1 73 ? 8.511 2.459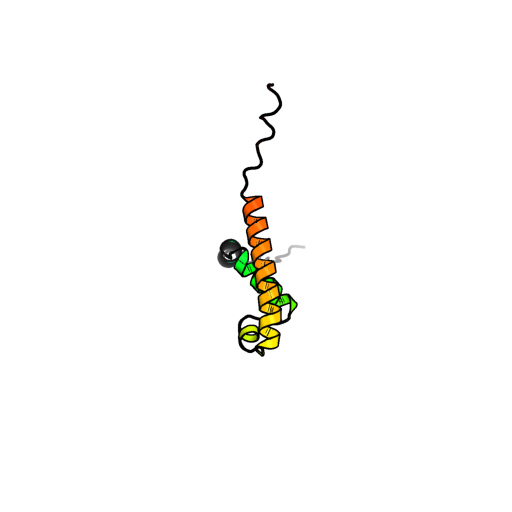 5.550 1.00 89.44 73 ALA A N 1
ATOM 551 C CA . ALA A 1 73 ? 8.489 1.439 4.507 1.00 89.44 73 ALA A CA 1
ATOM 552 C C . ALA A 1 73 ? 8.235 2.048 3.118 1.00 89.44 73 ALA A C 1
ATOM 554 O O . ALA A 1 73 ? 8.976 1.757 2.176 1.00 89.44 73 ALA A O 1
ATOM 555 N N . VAL A 1 74 ? 7.256 2.949 3.003 1.00 88.06 74 VAL A N 1
ATOM 556 C CA . VAL A 1 74 ? 6.934 3.674 1.765 1.00 88.06 74 VAL A CA 1
ATOM 557 C C . VAL A 1 74 ? 8.127 4.504 1.306 1.00 88.06 74 VAL A C 1
ATOM 559 O O . VAL A 1 74 ? 8.524 4.429 0.142 1.00 88.06 74 VAL A O 1
ATOM 562 N N . ARG A 1 75 ? 8.766 5.249 2.216 1.00 87.12 75 ARG A N 1
ATOM 563 C CA . ARG A 1 75 ? 9.950 6.053 1.887 1.00 87.12 75 ARG A CA 1
ATOM 564 C C . ARG A 1 75 ? 11.086 5.192 1.332 1.00 87.12 75 ARG A C 1
ATOM 566 O O . ARG A 1 75 ? 11.724 5.582 0.353 1.00 87.12 75 ARG A O 1
ATOM 573 N N . ARG A 1 76 ? 11.334 4.020 1.927 1.00 88.69 76 ARG A N 1
ATOM 574 C CA . ARG A 1 76 ? 12.344 3.066 1.434 1.00 88.69 76 ARG A CA 1
ATOM 575 C C . ARG A 1 76 ? 11.974 2.495 0.071 1.00 88.69 76 ARG A C 1
ATOM 577 O O . ARG A 1 76 ? 12.844 2.423 -0.793 1.00 88.69 76 ARG A O 1
ATOM 584 N N . ALA A 1 77 ? 10.713 2.125 -0.132 1.00 87.62 77 ALA A N 1
ATOM 585 C CA . ALA A 1 77 ? 10.240 1.582 -1.400 1.00 87.62 77 ALA A CA 1
ATOM 586 C C . ALA A 1 77 ? 10.376 2.600 -2.541 1.00 87.62 77 ALA A C 1
ATOM 588 O O . ALA A 1 77 ? 10.891 2.261 -3.603 1.00 87.62 77 ALA A O 1
ATOM 589 N N . LEU A 1 78 ? 10.016 3.864 -2.300 1.00 86.12 78 LEU A N 1
ATOM 590 C CA . LEU A 1 78 ? 10.185 4.943 -3.278 1.00 86.12 78 LEU A CA 1
ATOM 591 C C . LEU A 1 78 ? 11.661 5.241 -3.574 1.00 86.12 78 LEU A C 1
ATOM 593 O O . LEU A 1 78 ? 12.021 5.467 -4.727 1.00 86.12 78 LEU A O 1
ATOM 597 N N . ALA A 1 79 ? 12.531 5.215 -2.560 1.00 85.44 79 ALA A N 1
ATOM 598 C CA . ALA A 1 79 ? 13.968 5.404 -2.758 1.00 85.44 79 ALA A CA 1
ATOM 599 C C . ALA A 1 79 ? 14.602 4.255 -3.564 1.00 85.44 79 ALA A C 1
ATOM 601 O O . ALA A 1 79 ? 15.414 4.505 -4.454 1.00 85.44 79 ALA A O 1
ATOM 602 N N . ALA A 1 80 ? 14.217 3.008 -3.282 1.00 85.12 80 ALA A N 1
ATOM 603 C CA . ALA A 1 80 ? 14.679 1.836 -4.023 1.00 85.12 80 ALA A CA 1
ATOM 604 C C . ALA A 1 80 ? 14.178 1.842 -5.477 1.00 85.12 80 ALA A C 1
ATOM 606 O O . ALA A 1 80 ? 14.947 1.554 -6.395 1.00 85.12 80 ALA A O 1
ATOM 607 N N . ASP A 1 81 ? 12.919 2.228 -5.694 1.00 84.06 81 ASP A N 1
ATOM 608 C CA . ASP A 1 81 ? 12.344 2.380 -7.031 1.00 84.06 81 ASP A CA 1
ATOM 609 C C . ASP A 1 81 ? 13.080 3.473 -7.825 1.00 84.06 81 ASP A C 1
ATOM 611 O O . ASP A 1 81 ? 13.524 3.232 -8.949 1.00 84.06 81 ASP A O 1
ATOM 615 N N . ALA A 1 82 ? 13.338 4.631 -7.208 1.00 81.62 82 ALA A N 1
ATOM 616 C CA . ALA A 1 82 ? 14.114 5.710 -7.817 1.00 81.62 82 ALA A CA 1
ATOM 617 C C . ALA A 1 82 ? 15.553 5.291 -8.175 1.00 81.62 82 ALA A C 1
ATOM 619 O O . ALA A 1 82 ? 16.055 5.673 -9.233 1.00 81.62 82 ALA A O 1
ATOM 620 N N . GLU A 1 83 ? 16.212 4.487 -7.335 1.00 80.12 83 GLU A N 1
ATOM 621 C CA . GLU A 1 83 ? 17.545 3.945 -7.630 1.00 80.12 83 GLU A CA 1
ATOM 622 C C . GLU A 1 83 ? 17.506 2.949 -8.796 1.00 80.12 83 GLU A C 1
ATOM 624 O O . GLU A 1 83 ? 18.351 3.010 -9.686 1.00 80.12 83 GLU A O 1
ATOM 629 N N . SER A 1 84 ? 16.491 2.082 -8.850 1.00 78.31 84 SER A N 1
ATOM 630 C CA . SER A 1 84 ? 16.327 1.108 -9.939 1.00 78.31 84 SER A CA 1
ATOM 631 C C . SER A 1 84 ? 16.060 1.756 -11.305 1.00 78.31 84 SER A C 1
ATOM 633 O O . SER A 1 84 ? 16.418 1.190 -12.338 1.00 78.31 84 SER A O 1
ATOM 635 N N . ARG A 1 85 ? 15.486 2.969 -11.314 1.00 72.62 85 ARG A N 1
ATOM 636 C CA . ARG A 1 85 ? 15.236 3.766 -12.525 1.00 72.62 85 ARG A CA 1
ATOM 637 C C . ARG A 1 85 ? 16.442 4.575 -12.992 1.00 72.62 85 ARG A C 1
ATOM 639 O O . ARG A 1 85 ? 16.407 5.092 -14.111 1.00 72.62 85 ARG A O 1
ATOM 646 N N . LYS A 1 86 ? 17.506 4.715 -12.188 1.00 72.56 86 LYS A N 1
ATOM 647 C CA . LYS A 1 86 ? 18.723 5.381 -12.668 1.00 72.56 86 LYS A CA 1
ATOM 648 C C . LYS A 1 86 ? 19.304 4.556 -13.816 1.00 72.56 86 LYS A C 1
ATOM 650 O O . LYS A 1 86 ? 19.560 3.364 -13.633 1.00 72.56 86 LYS A O 1
ATOM 655 N N . PRO A 1 87 ? 19.556 5.158 -14.992 1.00 68.19 87 PRO A N 1
ATOM 656 C CA . PRO A 1 87 ? 20.234 4.448 -16.060 1.00 68.19 87 PRO A CA 1
ATOM 657 C C . PRO A 1 87 ? 21.600 4.017 -15.526 1.00 68.19 87 PRO A C 1
ATOM 659 O O . PRO A 1 87 ? 22.438 4.857 -15.185 1.00 68.19 87 PRO A O 1
ATOM 662 N N . ARG A 1 88 ? 21.812 2.699 -15.411 1.00 65.06 88 ARG A N 1
ATOM 663 C CA . ARG A 1 88 ? 23.132 2.136 -15.113 1.00 65.06 88 ARG A CA 1
ATOM 664 C C . ARG A 1 88 ? 24.045 2.666 -16.208 1.00 65.06 88 ARG A C 1
ATOM 666 O O . ARG A 1 88 ? 23.873 2.283 -17.363 1.00 65.06 88 ARG A O 1
ATOM 673 N N . ARG A 1 89 ? 24.934 3.609 -15.864 1.00 64.50 89 ARG A N 1
ATOM 674 C CA . ARG A 1 89 ? 25.883 4.206 -16.812 1.00 64.50 89 ARG A CA 1
ATOM 675 C C . ARG A 1 89 ? 26.533 3.044 -17.552 1.00 64.50 89 ARG A C 1
ATOM 677 O O . ARG A 1 89 ? 27.142 2.186 -16.916 1.00 64.50 89 ARG A O 1
ATOM 684 N N . SER A 1 90 ? 26.295 2.962 -18.858 1.00 59.22 90 SER A N 1
ATOM 685 C CA . SER A 1 90 ? 26.800 1.871 -19.676 1.00 59.22 90 SER A CA 1
ATOM 686 C C . SER A 1 90 ? 28.311 1.802 -19.487 1.00 59.22 90 SER A C 1
ATOM 688 O O . SER A 1 90 ? 29.013 2.803 -19.634 1.00 59.22 90 SER A O 1
ATOM 690 N N . LEU A 1 91 ? 28.804 0.614 -19.146 1.00 58.44 91 LEU A N 1
ATOM 691 C CA . LEU A 1 91 ? 30.210 0.317 -18.853 1.00 58.44 91 LEU A CA 1
ATOM 692 C C . LEU A 1 91 ? 31.135 0.477 -20.085 1.00 58.44 91 LEU A C 1
ATOM 694 O O . LEU A 1 91 ? 32.284 0.062 -20.066 1.00 58.44 91 LEU A O 1
ATOM 698 N N . THR A 1 92 ? 30.632 1.072 -21.167 1.00 58.81 92 THR A N 1
ATOM 699 C CA . THR A 1 92 ? 31.300 1.297 -22.452 1.00 58.81 92 THR A CA 1
ATOM 700 C C . THR A 1 92 ? 32.025 2.641 -22.557 1.00 58.81 92 THR A C 1
ATOM 702 O O . THR A 1 92 ? 32.717 2.863 -23.542 1.00 58.81 92 THR A O 1
ATOM 705 N N . ALA A 1 93 ? 31.917 3.534 -21.567 1.00 58.78 93 ALA A N 1
ATOM 706 C CA . ALA A 1 93 ? 32.504 4.880 -21.639 1.00 58.78 93 ALA A CA 1
ATOM 707 C C . ALA A 1 93 ? 33.898 5.035 -20.983 1.00 58.78 93 ALA A C 1
ATOM 709 O O . ALA A 1 93 ? 34.358 6.161 -20.850 1.00 58.78 93 ALA A O 1
ATOM 710 N N . GLN A 1 94 ? 34.565 3.956 -20.549 1.00 56.78 94 GLN A N 1
ATOM 711 C CA . GLN A 1 94 ? 35.873 4.025 -19.856 1.00 56.78 94 GLN A CA 1
ATOM 712 C C . GLN A 1 94 ? 37.055 3.404 -20.628 1.00 56.78 94 GLN A C 1
ATOM 714 O O . GLN A 1 94 ? 38.113 3.215 -20.044 1.00 56.78 94 GLN A O 1
ATOM 719 N N . LEU A 1 95 ? 36.906 3.073 -21.917 1.00 59.12 95 LEU A N 1
ATOM 720 C CA . LEU A 1 95 ? 37.979 2.423 -22.695 1.00 59.12 95 LEU A CA 1
ATOM 721 C C . LEU A 1 95 ? 38.611 3.317 -23.782 1.00 59.12 95 LEU A C 1
ATOM 723 O O . LEU A 1 95 ? 39.370 2.818 -24.603 1.00 59.12 95 LEU A O 1
ATOM 727 N N . PHE A 1 96 ? 38.297 4.616 -23.814 1.00 60.72 96 PHE A N 1
ATOM 728 C CA . PHE A 1 96 ? 38.785 5.540 -24.852 1.00 60.72 96 PHE A CA 1
ATOM 729 C C . PHE A 1 96 ? 39.266 6.896 -24.307 1.00 60.72 96 PHE A C 1
ATOM 731 O O . PHE A 1 96 ? 39.118 7.910 -24.984 1.00 60.72 96 PHE A O 1
ATOM 738 N N . ASP A 1 97 ? 39.845 6.911 -23.109 1.00 52.38 97 ASP A N 1
ATOM 739 C CA . ASP A 1 97 ? 40.677 8.018 -22.609 1.00 52.38 97 ASP A CA 1
ATOM 740 C C 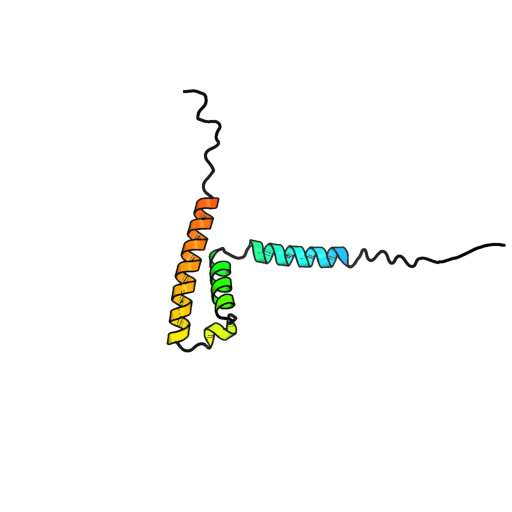. ASP A 1 97 ? 41.987 7.418 -22.077 1.00 52.38 97 ASP A C 1
ATOM 742 O O . ASP A 1 97 ? 43.07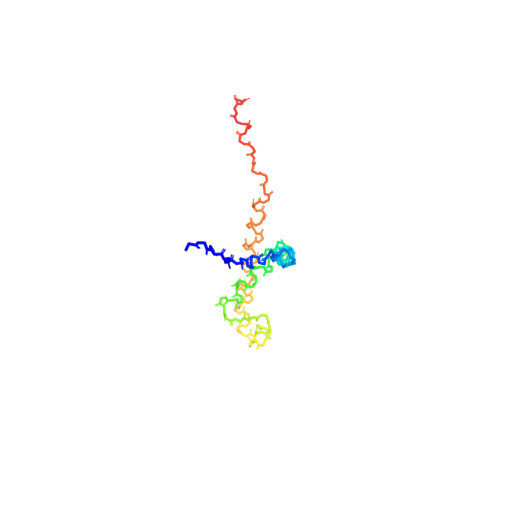2 7.969 -22.365 1.00 52.38 97 ASP A O 1
#

Radius of gyration: 25.4 Å; chains: 1; bounding box: 52×72×49 Å

Secondary structure (DSSP, 8-state):
-------------TTHHHHHHHHHHHHHHHHHHS-HHHHHHHHHHHHTT--HHHHTTS-HHHHHHHHHHHHHHHHHHHHHHHHHTS----TTSSS--

Sequence (97 aa):
MHVASIAGATAIRSAGNVSDFFSALDAFRKIADETPAERARDQVLEKHGVGEAGYEKLPPMKREAIDREVVEAVRRALAADAESRKPRRSLTAQLFD

Foldseek 3Di:
DDDDDPPDPPPPPVPVVVVVVVVVVVVVVVVVVQALLNVLLQVLCVVVVHDPVRLVVDDPVVNVVSVVSSVVSSVVSVVVVVVVPPPPPPPPPPPPD